Protein AF-A0A6M3XRV3-F1 (afdb_monomer_lite)

Foldseek 3Di:
DVQQVVLCLVPQKAKAWALDDDDFAKDWDWDDDPVDIDTPAIKGKAWDDWAQDLVVCVVGVVRHRDPGSVVRVVVNCVVRVNHDGITIMMMGGDDVVCVVVVVLVVVCVVPVVSVVVVPDVPPPPVPPPPPPPVVPPVVVVPPPPPDD

Organism: NCBI:txid1070528

pLDDT: mean 84.92, std 16.04, range [47.75, 98.31]

Secondary structure (DSSP, 8-state):
--HHHHHHHHHSEEEEEESS----EEEEEEEEETTEEEEEEEEEEEEEEEE-SGGGGTTTGGGTT-SSHHHHHHHHHHHTTT-SSEEEEEEEEE-GGGHHHHHHHHHHHH-HHHHHHHS-TT----------GGGSTTTGGGSTTS--

Structure (mmCIF, N/CA/C/O backbone):
data_AF-A0A6M3XRV3-F1
#
_entry.id   AF-A0A6M3XRV3-F1
#
loop_
_atom_site.group_PDB
_atom_site.id
_atom_site.type_symbol
_atom_site.label_atom_id
_atom_site.label_alt_id
_atom_site.label_comp_id
_atom_site.label_asym_id
_atom_site.label_entity_id
_atom_site.label_seq_id
_atom_site.pdbx_PDB_ins_code
_atom_site.Cartn_x
_atom_site.Cartn_y
_atom_site.Cartn_z
_atom_site.occupancy
_atom_site.B_iso_or_equiv
_atom_site.auth_seq_id
_atom_site.auth_comp_id
_atom_site.auth_asym_id
_atom_site.auth_atom_id
_atom_site.pdbx_PDB_model_num
ATOM 1 N N . MET A 1 1 ? 1.188 6.590 -7.389 1.00 85.62 1 MET A N 1
ATOM 2 C CA . MET A 1 1 ? 0.467 5.472 -8.024 1.00 85.62 1 MET A CA 1
ATOM 3 C C . MET A 1 1 ? -1.014 5.678 -7.787 1.00 85.62 1 MET A C 1
ATOM 5 O O . MET A 1 1 ? -1.386 6.035 -6.671 1.00 85.62 1 MET A O 1
ATOM 9 N N . LYS A 1 2 ? -1.815 5.627 -8.849 1.00 90.62 2 LYS A N 1
ATOM 10 C CA . LYS A 1 2 ? -3.268 5.838 -8.793 1.00 90.62 2 LYS A CA 1
ATOM 11 C C . LYS A 1 2 ? -3.950 4.536 -8.364 1.00 90.62 2 LYS A C 1
ATOM 13 O O . LYS A 1 2 ? -4.727 4.554 -7.420 1.00 90.62 2 LYS A O 1
ATOM 18 N N . GLU A 1 3 ? -3.503 3.444 -8.959 1.00 92.69 3 GLU A N 1
ATOM 19 C CA . GLU A 1 3 ? -3.893 2.049 -8.776 1.00 92.69 3 GLU A CA 1
ATOM 20 C C . GLU A 1 3 ? -3.863 1.650 -7.294 1.00 92.69 3 GLU A C 1
ATOM 22 O O . GLU A 1 3 ? -4.897 1.376 -6.692 1.00 92.69 3 GLU A O 1
ATOM 27 N N . ALA A 1 4 ? -2.697 1.771 -6.649 1.00 93.81 4 ALA A N 1
ATOM 28 C CA . ALA A 1 4 ? -2.542 1.461 -5.224 1.00 93.81 4 ALA A CA 1
ATOM 29 C C . ALA A 1 4 ? -3.444 2.311 -4.308 1.00 93.81 4 ALA A C 1
ATOM 31 O O . ALA A 1 4 ? -3.843 1.882 -3.230 1.00 93.81 4 ALA A O 1
ATOM 32 N N . ARG A 1 5 ? -3.776 3.540 -4.712 1.00 93.75 5 ARG A N 1
ATOM 33 C CA . ARG A 1 5 ? -4.649 4.412 -3.918 1.00 93.75 5 ARG A CA 1
ATOM 34 C C . ARG A 1 5 ? -6.113 4.011 -4.052 1.00 93.75 5 ARG A C 1
ATOM 36 O O . ARG A 1 5 ? -6.820 4.010 -3.054 1.00 93.75 5 ARG A O 1
ATOM 43 N N . GLU A 1 6 ? -6.564 3.708 -5.261 1.00 94.44 6 GLU A N 1
ATOM 44 C CA . GLU A 1 6 ? -7.921 3.206 -5.489 1.00 94.44 6 GLU A CA 1
ATOM 45 C C . GLU A 1 6 ? -8.119 1.872 -4.765 1.00 94.44 6 GLU A C 1
ATOM 47 O O . GLU A 1 6 ? -9.129 1.688 -4.087 1.00 94.44 6 GLU A O 1
ATOM 52 N N . TYR A 1 7 ? -7.101 1.008 -4.795 1.00 96.31 7 TYR A N 1
ATOM 53 C CA . TYR A 1 7 ? -7.093 -0.234 -4.032 1.00 96.31 7 TYR A CA 1
ATOM 54 C C . TYR A 1 7 ? -7.190 0.015 -2.518 1.00 96.31 7 TYR A C 1
ATOM 56 O O . TYR A 1 7 ? -8.062 -0.552 -1.866 1.00 96.31 7 TYR A O 1
ATOM 64 N N . LEU A 1 8 ? -6.369 0.920 -1.966 1.00 96.06 8 LEU A N 1
ATOM 65 C CA . LEU A 1 8 ? -6.407 1.285 -0.542 1.00 96.06 8 LEU A CA 1
ATOM 66 C C . LEU A 1 8 ? -7.797 1.756 -0.096 1.00 96.06 8 LEU A C 1
ATOM 68 O O . LEU A 1 8 ? -8.282 1.333 0.947 1.00 96.06 8 LEU A O 1
ATOM 72 N N . LEU A 1 9 ? -8.439 2.625 -0.879 1.00 93.88 9 LEU A N 1
ATOM 73 C CA . LEU A 1 9 ? -9.755 3.171 -0.535 1.00 93.88 9 LEU A CA 1
ATOM 74 C C . LEU A 1 9 ? -10.862 2.115 -0.595 1.00 93.88 9 LEU A C 1
ATOM 76 O O . LEU A 1 9 ? -11.826 2.207 0.158 1.00 93.88 9 LEU A O 1
ATOM 80 N N . LYS A 1 10 ? -10.724 1.128 -1.482 1.00 94.75 10 LYS A N 1
ATOM 81 C CA . LYS A 1 10 ? -11.703 0.053 -1.654 1.00 94.75 10 LYS A CA 1
ATOM 82 C C . LYS A 1 10 ? -11.539 -1.069 -0.627 1.00 94.75 10 LYS A C 1
ATOM 84 O O . LYS A 1 10 ? -12.535 -1.610 -0.164 1.00 94.75 10 LYS A O 1
ATOM 89 N N . HIS A 1 11 ? -10.302 -1.438 -0.303 1.00 95.81 11 HIS A N 1
ATOM 90 C CA . HIS A 1 11 ? -9.991 -2.628 0.497 1.00 95.81 11 HIS A CA 1
ATOM 91 C C . HIS A 1 11 ? -9.516 -2.312 1.920 1.00 95.81 11 HIS A C 1
ATOM 93 O O . HIS A 1 11 ? -9.340 -3.225 2.720 1.00 95.81 11 HIS A O 1
ATOM 99 N N . GLY A 1 12 ? -9.275 -1.041 2.241 1.00 95.75 12 GLY A N 1
ATOM 100 C CA . GLY A 1 12 ? -8.808 -0.608 3.556 1.00 95.75 12 GLY A CA 1
ATOM 101 C C . GLY A 1 12 ? -7.314 -0.834 3.806 1.00 95.75 12 GLY A C 1
ATOM 102 O O . GLY A 1 12 ? -6.797 -0.307 4.784 1.00 95.75 12 GLY A O 1
ATOM 103 N N . PHE A 1 13 ? -6.588 -1.540 2.933 1.00 97.56 13 PHE A N 1
ATOM 104 C CA . PHE A 1 13 ? -5.129 -1.669 3.007 1.00 97.56 13 PHE A CA 1
ATOM 105 C C . PHE A 1 13 ? -4.486 -1.859 1.624 1.00 97.56 13 P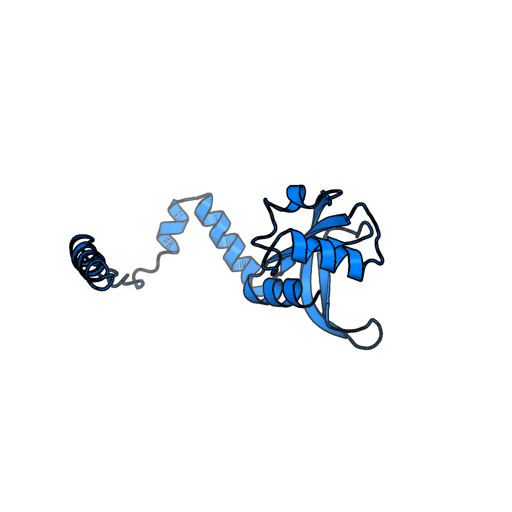HE A C 1
ATOM 107 O O . PHE A 1 13 ? -5.165 -2.235 0.666 1.00 97.56 13 PHE A O 1
ATOM 114 N N . VAL A 1 14 ? -3.179 -1.586 1.501 1.00 98.19 14 VAL A N 1
ATOM 115 C CA . VAL A 1 14 ? -2.427 -1.790 0.253 1.00 98.19 14 VAL A CA 1
ATOM 116 C C . VAL A 1 14 ? -0.918 -2.034 0.440 1.00 98.19 14 VAL A C 1
ATOM 118 O O . VAL A 1 14 ? -0.250 -1.415 1.268 1.00 98.19 14 VAL A O 1
ATOM 121 N N . PHE A 1 15 ? -0.401 -2.902 -0.429 1.00 98.19 15 PHE A N 1
ATOM 122 C CA . PHE A 1 15 ? 0.962 -3.051 -0.955 1.00 98.19 15 PHE A CA 1
ATOM 123 C C . PHE A 1 15 ? 1.528 -1.812 -1.679 1.00 98.19 15 PHE A C 1
ATOM 125 O O . PHE A 1 15 ? 1.082 -1.540 -2.791 1.00 98.19 15 PHE A O 1
ATOM 132 N N . THR A 1 16 ? 2.535 -1.075 -1.177 1.00 97.50 16 THR A N 1
ATOM 133 C CA . THR A 1 16 ? 3.168 0.008 -1.969 1.00 97.50 16 THR A CA 1
ATOM 134 C C . THR A 1 16 ? 4.699 0.016 -1.976 1.00 97.50 16 THR A C 1
ATOM 136 O O . THR A 1 16 ? 5.342 -0.229 -0.961 1.00 97.50 16 THR A O 1
ATOM 139 N N . LEU A 1 17 ? 5.284 0.362 -3.132 1.00 97.50 17 LEU A N 1
ATOM 140 C CA . LEU A 1 17 ? 6.732 0.472 -3.345 1.00 97.50 17 LEU A CA 1
ATOM 141 C C . LEU A 1 17 ? 7.204 1.931 -3.373 1.00 97.50 17 LEU A C 1
ATOM 143 O O . LEU A 1 17 ? 6.597 2.808 -4.008 1.00 97.50 17 LEU A O 1
ATOM 147 N N . ARG A 1 18 ? 8.334 2.203 -2.717 1.00 96.62 18 ARG A N 1
ATOM 148 C CA . ARG A 1 18 ? 8.973 3.525 -2.662 1.00 96.62 18 ARG A CA 1
ATOM 149 C C . ARG A 1 18 ? 10.455 3.432 -2.995 1.00 96.62 18 ARG A C 1
ATOM 151 O O . ARG A 1 18 ? 11.122 2.523 -2.540 1.00 96.62 18 ARG A O 1
ATOM 158 N N . GLY A 1 19 ? 10.991 4.407 -3.728 1.00 96.50 19 GLY A N 1
ATOM 159 C CA . GLY A 1 19 ? 12.428 4.448 -4.033 1.00 96.50 19 GLY A CA 1
ATOM 160 C C . GLY A 1 19 ? 13.320 4.960 -2.900 1.00 96.50 19 GLY A C 1
ATOM 161 O O . GLY A 1 19 ? 14.528 5.006 -3.071 1.00 96.50 19 GLY A O 1
ATOM 162 N N . ASN A 1 20 ? 12.748 5.397 -1.776 1.00 95.94 20 ASN A N 1
ATOM 163 C CA . ASN A 1 20 ? 13.492 5.760 -0.571 1.00 95.94 20 ASN A CA 1
ATOM 164 C C . ASN A 1 20 ? 12.740 5.224 0.652 1.00 95.94 20 ASN A C 1
ATOM 166 O O . ASN A 1 20 ? 11.502 5.178 0.639 1.00 95.94 20 ASN A O 1
ATOM 170 N N . MET A 1 21 ? 13.479 4.924 1.719 1.00 96.44 21 MET A N 1
ATOM 171 C CA . MET A 1 21 ? 12.908 4.580 3.016 1.00 96.44 21 MET A CA 1
ATOM 172 C C . MET A 1 21 ? 12.018 5.724 3.528 1.00 96.44 21 MET A C 1
ATOM 174 O O . MET A 1 21 ? 12.373 6.903 3.440 1.00 96.44 21 MET A O 1
ATOM 178 N N . ARG A 1 22 ? 10.836 5.383 4.046 1.00 93.44 22 ARG A N 1
ATOM 179 C CA . ARG A 1 22 ? 9.875 6.323 4.636 1.00 93.44 22 ARG A CA 1
ATOM 180 C C . ARG A 1 22 ? 9.740 6.019 6.125 1.00 93.44 22 ARG A C 1
ATOM 182 O O . ARG A 1 22 ? 9.897 4.876 6.542 1.00 93.44 22 ARG A O 1
ATOM 189 N N . ARG A 1 23 ? 9.404 7.041 6.914 1.00 96.25 23 ARG A N 1
ATOM 190 C CA . ARG A 1 23 ? 8.986 6.865 8.307 1.00 96.25 23 ARG A CA 1
ATOM 191 C C . ARG A 1 23 ? 7.759 5.945 8.381 1.00 96.25 23 ARG A C 1
ATOM 193 O O . ARG A 1 23 ? 6.805 6.146 7.629 1.00 96.25 23 ARG A O 1
ATOM 200 N N . THR A 1 24 ? 7.796 4.983 9.295 1.00 97.69 24 THR A N 1
ATOM 201 C CA . THR A 1 24 ? 6.675 4.100 9.647 1.00 97.69 24 THR A CA 1
ATOM 202 C C . THR A 1 24 ? 5.785 4.726 10.729 1.00 97.69 24 THR A C 1
ATOM 204 O O . THR A 1 24 ? 6.141 5.732 11.348 1.00 97.69 24 THR A O 1
ATOM 207 N N . GLY A 1 25 ? 4.605 4.151 10.946 1.00 97.25 25 GLY A N 1
ATOM 208 C CA . GLY A 1 25 ? 3.598 4.616 11.895 1.00 97.25 25 GLY A CA 1
ATOM 209 C C . GLY A 1 25 ? 2.489 5.445 11.247 1.00 97.25 25 GLY A C 1
ATOM 210 O O . GLY A 1 25 ? 2.215 5.335 10.051 1.00 97.25 25 GLY A O 1
ATOM 211 N N . LYS A 1 26 ? 1.830 6.279 12.059 1.00 96.31 26 LYS A N 1
ATOM 212 C CA . LYS A 1 26 ? 0.650 7.047 11.642 1.00 96.31 26 LYS A CA 1
ATOM 213 C C . LYS A 1 26 ? 1.021 8.192 10.693 1.00 96.31 26 LYS A C 1
ATOM 215 O O . LYS A 1 26 ? 1.942 8.969 10.961 1.00 96.31 26 LYS A O 1
ATOM 220 N N . ASP A 1 27 ? 0.267 8.322 9.608 1.00 96.38 27 ASP A N 1
ATOM 221 C CA . ASP A 1 27 ? 0.424 9.367 8.595 1.00 96.38 27 ASP A CA 1
ATOM 222 C C . ASP A 1 27 ? -0.938 9.733 7.968 1.00 96.38 27 ASP A C 1
ATOM 224 O O . ASP A 1 27 ? -1.978 9.170 8.320 1.00 96.38 27 ASP A O 1
ATOM 228 N N . ILE A 1 28 ? -0.947 10.693 7.044 1.00 93.94 28 ILE A N 1
ATOM 229 C CA . ILE A 1 28 ? -2.131 11.103 6.285 1.00 93.94 28 ILE A CA 1
ATOM 230 C C . ILE A 1 28 ? -1.961 10.676 4.827 1.00 93.94 28 ILE A C 1
ATOM 232 O O . ILE A 1 28 ? -1.017 11.073 4.139 1.00 93.94 28 ILE A O 1
ATOM 236 N N . ALA A 1 29 ? -2.912 9.890 4.324 1.00 93.56 29 ALA A N 1
ATOM 237 C CA . ALA A 1 29 ? -3.003 9.601 2.903 1.00 93.56 29 ALA A CA 1
ATOM 238 C C . ALA A 1 29 ? -3.534 10.833 2.163 1.00 93.56 29 ALA A C 1
ATOM 240 O O . ALA A 1 29 ? -4.592 11.370 2.492 1.00 93.56 29 ALA A O 1
ATOM 241 N N . VAL A 1 30 ? -2.806 11.269 1.133 1.00 93.12 30 VAL A N 1
ATOM 242 C CA . VAL A 1 30 ? -3.149 12.460 0.348 1.00 93.12 30 VAL A CA 1
ATOM 243 C C . VAL A 1 30 ? -3.204 12.166 -1.152 1.00 93.12 30 VAL A C 1
ATOM 245 O O . VAL A 1 30 ? -2.478 11.319 -1.686 1.00 93.12 30 VAL A O 1
ATOM 248 N N . GLN A 1 31 ? -4.062 12.894 -1.864 1.00 91.19 31 GLN A N 1
ATOM 249 C CA . GLN A 1 31 ? -4.152 12.886 -3.322 1.00 91.19 31 GLN A CA 1
ATOM 250 C C . GLN A 1 31 ? -3.816 14.253 -3.893 1.00 91.19 31 GLN A C 1
ATOM 252 O O . GLN A 1 31 ? -4.493 15.225 -3.591 1.00 91.19 31 GLN A O 1
ATOM 257 N N . GLY A 1 32 ? -2.821 14.313 -4.775 1.00 85.94 32 GLY A N 1
ATOM 258 C CA . GLY A 1 32 ? -2.454 15.532 -5.490 1.00 85.94 32 GLY A CA 1
ATOM 259 C C . GLY A 1 32 ? -0.989 15.894 -5.302 1.00 85.94 32 GLY A C 1
ATOM 260 O O . GLY A 1 32 ? -0.157 15.041 -4.989 1.00 85.94 32 GLY A O 1
ATOM 261 N N . SER A 1 33 ? -0.681 17.164 -5.539 1.00 81.56 33 SER A N 1
ATOM 262 C CA . SER A 1 33 ? 0.660 17.719 -5.359 1.00 81.56 33 SER A CA 1
ATOM 263 C C . SER A 1 33 ? 0.808 18.315 -3.963 1.00 81.56 33 SER A C 1
ATOM 265 O O . SER A 1 33 ? -0.183 18.603 -3.300 1.00 81.56 33 SER A O 1
ATOM 267 N N . TYR A 1 34 ? 2.044 18.586 -3.542 1.00 75.69 34 TYR A N 1
ATOM 268 C CA . TYR A 1 34 ? 2.314 19.242 -2.259 1.00 75.69 34 TYR A CA 1
ATOM 269 C C . TYR A 1 34 ? 1.478 20.522 -2.059 1.00 75.69 34 TYR A C 1
ATOM 271 O O . TYR A 1 34 ? 0.879 20.715 -1.007 1.00 75.69 34 TYR A O 1
ATOM 279 N N . LYS A 1 35 ? 1.358 21.348 -3.111 1.00 83.19 35 LYS A N 1
ATOM 280 C CA . LYS A 1 35 ? 0.631 22.629 -3.081 1.00 83.19 35 LYS A CA 1
ATOM 281 C C . LYS A 1 35 ? -0.893 22.486 -3.129 1.00 83.19 35 LYS A C 1
ATOM 283 O O . LYS A 1 35 ? -1.599 23.387 -2.696 1.00 83.19 35 LYS A O 1
ATOM 288 N N . LYS A 1 36 ? -1.402 21.401 -3.715 1.00 88.88 36 LYS A N 1
ATOM 289 C CA . LYS A 1 36 ? -2.836 21.139 -3.889 1.00 88.88 36 LYS A CA 1
ATOM 290 C C . LYS A 1 36 ? -3.072 19.655 -3.678 1.00 88.88 36 LYS A C 1
ATOM 292 O O . LYS A 1 36 ? -2.922 18.867 -4.619 1.00 88.88 36 LYS A O 1
ATOM 297 N N . HIS A 1 37 ? -3.39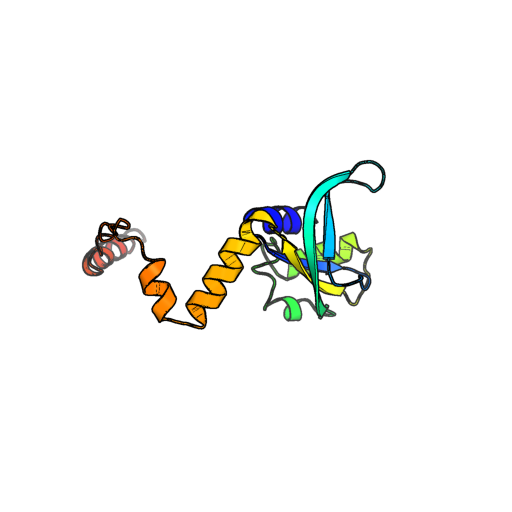9 19.298 -2.444 1.00 91.12 37 HIS A N 1
ATOM 298 C CA . HIS A 1 37 ? -3.717 17.934 -2.069 1.00 91.12 37 HIS A CA 1
ATOM 299 C C . HIS A 1 37 ? -5.080 17.850 -1.386 1.00 91.12 37 HIS A C 1
ATOM 301 O O . HIS A 1 37 ? -5.502 18.760 -0.678 1.00 91.12 37 HIS A O 1
ATOM 307 N N . LYS A 1 38 ? -5.762 16.733 -1.616 1.00 92.88 38 LYS A N 1
ATOM 308 C CA . LYS A 1 38 ? -6.962 16.315 -0.901 1.00 92.88 38 LYS A CA 1
ATOM 309 C C . LYS A 1 38 ? -6.564 15.269 0.134 1.00 92.88 38 LYS A C 1
ATOM 311 O O . LYS A 1 38 ? -5.891 14.297 -0.214 1.00 92.88 38 LYS A O 1
ATOM 316 N N . ASN A 1 39 ? -6.999 15.455 1.375 1.00 93.31 39 ASN A N 1
ATOM 317 C CA . ASN A 1 39 ? -6.846 14.448 2.421 1.00 93.31 39 ASN A CA 1
ATOM 318 C C . ASN A 1 39 ? -7.820 13.298 2.158 1.00 93.31 39 ASN A C 1
ATOM 320 O O . ASN A 1 39 ? -9.007 13.527 1.938 1.00 93.31 39 ASN A O 1
ATOM 324 N N . LEU A 1 40 ? -7.298 12.075 2.146 1.00 92.75 40 LEU A N 1
ATOM 325 C CA . LEU A 1 40 ? -8.072 10.855 1.920 1.00 92.75 40 LEU A CA 1
ATOM 326 C C . LEU A 1 40 ? -8.410 10.140 3.226 1.00 92.75 40 LEU A C 1
ATOM 328 O O . LEU A 1 40 ? -9.416 9.448 3.292 1.00 92.75 40 LEU A O 1
ATOM 332 N N . GLY A 1 41 ? -7.577 10.304 4.253 1.00 93.56 41 GLY A N 1
ATOM 333 C CA . GLY A 1 41 ? -7.773 9.679 5.554 1.00 93.56 41 GLY A CA 1
ATOM 334 C C . GLY A 1 41 ? -6.466 9.508 6.315 1.00 93.56 41 GLY A C 1
ATOM 335 O O . GLY A 1 41 ? -5.380 9.786 5.796 1.00 93.56 41 GLY A O 1
ATOM 336 N N . LYS A 1 42 ? -6.582 9.062 7.565 1.00 95.81 42 LYS A N 1
ATOM 337 C CA . LYS A 1 42 ? -5.436 8.650 8.378 1.00 95.81 42 LYS A CA 1
ATOM 338 C C . LYS A 1 42 ? -5.038 7.234 7.978 1.00 95.81 42 LYS A C 1
ATOM 340 O O . LYS A 1 42 ? -5.901 6.405 7.709 1.00 95.81 42 LYS A O 1
ATOM 345 N N . VAL A 1 43 ? -3.742 6.964 7.958 1.00 97.12 43 VAL A N 1
ATOM 346 C CA . VAL A 1 43 ? -3.191 5.645 7.643 1.00 97.12 43 VAL A CA 1
ATOM 347 C C . VAL A 1 43 ? -2.125 5.243 8.647 1.00 97.12 43 VAL A C 1
ATOM 349 O O . VAL A 1 43 ? -1.494 6.102 9.263 1.00 97.12 43 VAL A O 1
ATOM 352 N N . ASN A 1 44 ? -1.909 3.942 8.792 1.00 97.19 44 ASN A N 1
ATOM 353 C CA . ASN A 1 44 ? -0.736 3.370 9.434 1.00 97.19 44 ASN A CA 1
ATOM 354 C C . ASN A 1 44 ? 0.192 2.801 8.356 1.00 97.19 44 ASN A C 1
ATOM 356 O O . ASN A 1 44 ? -0.274 2.136 7.435 1.00 97.19 44 ASN A O 1
ATOM 360 N N . ILE A 1 45 ? 1.487 3.095 8.444 1.00 98.06 45 ILE A N 1
ATOM 361 C CA . ILE A 1 45 ? 2.495 2.658 7.476 1.00 98.06 45 ILE A CA 1
ATOM 362 C C . ILE A 1 45 ? 3.468 1.713 8.171 1.00 98.06 45 ILE A C 1
ATOM 364 O O . ILE A 1 45 ? 4.150 2.105 9.116 1.00 98.06 45 ILE A O 1
ATOM 368 N N . GLU A 1 46 ? 3.604 0.502 7.654 1.00 98.25 46 GLU A N 1
ATOM 369 C CA . GLU A 1 46 ? 4.514 -0.513 8.174 1.00 98.25 46 GLU A CA 1
ATOM 370 C C . GLU A 1 46 ? 5.526 -0.902 7.104 1.00 98.25 46 GLU A C 1
ATOM 372 O O . GLU A 1 46 ? 5.187 -1.085 5.936 1.00 98.25 46 GLU A O 1
ATOM 377 N N . PHE A 1 47 ? 6.794 -0.999 7.493 1.00 98.19 47 PHE A N 1
ATOM 378 C CA . PHE A 1 47 ? 7.843 -1.468 6.599 1.00 98.19 47 PHE A CA 1
ATOM 379 C C . PHE A 1 47 ? 7.795 -2.99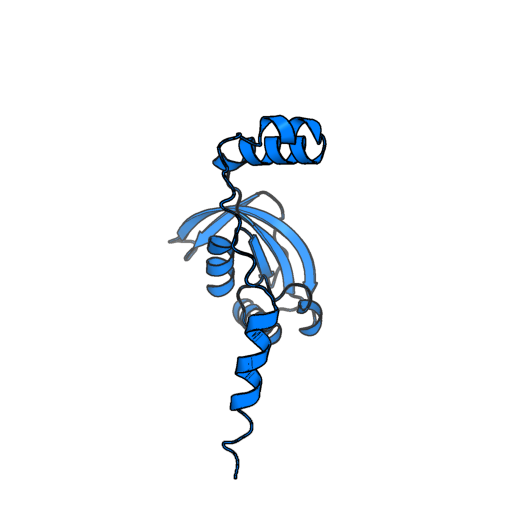2 6.513 1.00 98.19 47 PHE A C 1
ATOM 381 O O . PHE A 1 47 ? 7.778 -3.667 7.539 1.00 98.19 47 PHE A O 1
ATOM 388 N N . THR A 1 48 ? 7.775 -3.523 5.294 1.00 98.06 48 THR A N 1
ATOM 389 C CA . THR A 1 48 ? 7.702 -4.969 5.050 1.00 98.06 48 THR A CA 1
ATOM 390 C C . THR A 1 48 ? 9.050 -5.539 4.617 1.00 98.06 48 THR A C 1
ATOM 392 O O . THR A 1 48 ? 9.394 -6.645 5.019 1.00 98.06 48 THR A O 1
ATOM 395 N N . GLY A 1 49 ? 9.824 -4.805 3.813 1.00 97.69 49 GLY A N 1
ATOM 396 C CA . GLY A 1 49 ? 11.126 -5.272 3.337 1.00 97.69 49 GLY A CA 1
ATOM 397 C C . GLY A 1 49 ? 11.669 -4.491 2.143 1.00 97.69 49 GLY A C 1
ATOM 398 O O . GLY A 1 49 ? 11.047 -3.545 1.654 1.00 97.69 49 GLY A O 1
ATOM 399 N N . GLU A 1 50 ? 12.839 -4.902 1.662 1.00 98.00 50 GLU A N 1
ATOM 400 C CA . GLU A 1 50 ? 13.478 -4.358 0.460 1.00 98.00 50 GLU A CA 1
ATOM 401 C C . GLU A 1 50 ? 13.286 -5.294 -0.734 1.00 98.00 50 GLU A C 1
ATOM 403 O O . GLU A 1 50 ? 13.377 -6.516 -0.614 1.00 98.00 50 GLU A O 1
ATOM 408 N N . ILE A 1 51 ? 13.029 -4.704 -1.896 1.00 97.88 51 ILE A N 1
ATOM 409 C CA . ILE A 1 51 ? 12.747 -5.389 -3.151 1.00 97.88 51 ILE A CA 1
ATOM 410 C C . ILE A 1 51 ? 13.773 -4.934 -4.184 1.00 97.88 51 ILE A C 1
ATOM 412 O O . ILE A 1 51 ? 13.749 -3.796 -4.660 1.00 97.88 51 ILE A O 1
ATOM 416 N N . SER A 1 52 ? 14.648 -5.855 -4.562 1.00 96.44 52 SER A N 1
ATOM 417 C CA . SER A 1 52 ? 15.643 -5.669 -5.621 1.00 96.44 52 SER A CA 1
ATOM 418 C C . SER A 1 52 ? 15.199 -6.312 -6.934 1.00 96.44 52 SER A C 1
ATOM 420 O O . SER A 1 52 ? 15.626 -5.885 -8.004 1.00 96.44 52 SER A O 1
ATOM 422 N N . TYR A 1 53 ? 14.320 -7.317 -6.864 1.00 96.94 53 TYR A N 1
ATOM 423 C CA . TYR A 1 53 ? 13.917 -8.132 -8.005 1.00 96.94 53 TYR A CA 1
ATOM 424 C C . TYR A 1 53 ? 12.402 -8.336 -8.058 1.00 96.94 53 TYR A C 1
ATOM 426 O O . TYR A 1 53 ? 11.738 -8.499 -7.036 1.00 96.94 53 TYR A O 1
ATOM 434 N N . VAL A 1 54 ? 11.858 -8.415 -9.277 1.00 97.31 54 VAL A N 1
ATOM 435 C CA . VAL A 1 54 ? 10.409 -8.533 -9.528 1.00 97.31 54 VAL A CA 1
ATOM 436 C C . VAL A 1 54 ? 9.783 -9.750 -8.836 1.00 97.31 54 VAL A C 1
ATOM 438 O O . VAL A 1 54 ? 8.705 -9.631 -8.263 1.00 97.31 54 VAL A O 1
ATOM 441 N N . HIS A 1 55 ? 10.450 -10.910 -8.846 1.00 97.50 55 HIS A N 1
ATOM 442 C CA . HIS A 1 55 ? 9.903 -12.156 -8.288 1.00 97.50 55 HIS A CA 1
ATOM 443 C C . HIS A 1 55 ? 9.656 -12.086 -6.775 1.00 97.50 55 HIS A C 1
ATOM 445 O O . HIS A 1 55 ? 8.804 -12.807 -6.259 1.00 97.50 55 HIS A O 1
ATOM 451 N N . GLN A 1 56 ? 10.361 -11.198 -6.066 1.00 97.62 56 GLN A N 1
ATOM 452 C CA . GLN A 1 56 ? 10.151 -11.002 -4.636 1.00 97.62 56 GLN A CA 1
ATOM 453 C C . GLN A 1 56 ? 8.742 -10.463 -4.363 1.00 97.62 56 GLN A C 1
ATOM 455 O O . GLN A 1 56 ? 8.218 -10.717 -3.296 1.00 97.62 56 GLN A O 1
ATOM 460 N N . LEU A 1 57 ? 8.087 -9.793 -5.320 1.00 97.31 57 LEU A N 1
ATOM 461 C CA . LEU A 1 57 ? 6.753 -9.205 -5.143 1.00 97.31 57 LEU A CA 1
ATOM 462 C C . LEU A 1 57 ? 5.591 -10.206 -5.168 1.00 97.31 57 LEU A C 1
ATOM 464 O O . LEU A 1 57 ? 4.466 -9.826 -4.833 1.00 97.31 57 LEU A O 1
ATOM 468 N N . ASN A 1 58 ? 5.833 -11.457 -5.564 1.00 96.25 58 ASN A N 1
ATOM 469 C CA . ASN A 1 58 ? 4.789 -12.473 -5.718 1.00 96.25 58 ASN A CA 1
ATOM 470 C C . ASN A 1 58 ? 3.872 -12.640 -4.488 1.00 96.25 58 ASN A C 1
ATOM 472 O O . ASN A 1 58 ? 2.666 -12.771 -4.691 1.00 96.25 58 ASN A O 1
ATOM 476 N N . PRO A 1 59 ? 4.357 -12.569 -3.233 1.00 97.50 59 PRO A N 1
ATOM 477 C CA . PRO A 1 59 ? 3.487 -12.702 -2.065 1.00 97.50 59 PRO A CA 1
ATOM 478 C C . PRO A 1 59 ? 2.529 -11.520 -1.852 1.00 97.50 59 PRO A C 1
ATOM 480 O O . PRO A 1 59 ? 1.562 -11.650 -1.108 1.00 97.50 59 PRO A O 1
ATOM 483 N N . TRP A 1 60 ? 2.787 -10.359 -2.467 1.00 97.19 60 TRP A N 1
ATOM 484 C CA . TRP A 1 60 ? 2.102 -9.105 -2.123 1.00 97.19 60 TRP A CA 1
ATOM 485 C C . TRP A 1 60 ? 1.361 -8.444 -3.288 1.00 97.19 60 TRP A C 1
ATOM 487 O O . TRP A 1 60 ? 0.519 -7.578 -3.048 1.00 97.19 60 TRP A O 1
ATOM 497 N N . TYR A 1 61 ? 1.643 -8.815 -4.545 1.00 96.00 61 TYR A N 1
ATOM 498 C CA . TYR A 1 61 ? 1.117 -8.086 -5.710 1.00 96.00 61 TYR A CA 1
ATOM 499 C C . TYR A 1 61 ? -0.415 -8.085 -5.790 1.00 96.00 61 TYR A C 1
ATOM 501 O O . TYR A 1 61 ? -0.992 -7.069 -6.177 1.00 96.00 61 TYR A O 1
ATOM 509 N N . MET A 1 62 ? -1.072 -9.158 -5.336 1.00 97.25 62 MET A N 1
ATOM 510 C CA . MET A 1 62 ? -2.538 -9.262 -5.282 1.00 97.25 62 MET A CA 1
ATOM 511 C C . MET A 1 62 ? -3.187 -8.145 -4.455 1.00 97.25 62 MET A C 1
ATOM 513 O O . MET A 1 62 ? -4.350 -7.817 -4.654 1.00 97.25 62 MET A O 1
ATOM 517 N N . HIS A 1 63 ? -2.425 -7.531 -3.548 1.00 97.88 63 HIS A N 1
ATOM 518 C CA . HIS A 1 63 ? -2.866 -6.448 -2.674 1.00 97.88 63 HIS A CA 1
ATOM 519 C C . HIS A 1 63 ? -2.240 -5.096 -3.038 1.00 97.88 63 HIS A C 1
ATOM 521 O O . HIS A 1 63 ? -2.195 -4.194 -2.205 1.00 97.88 63 HIS A O 1
ATOM 527 N N . SER A 1 64 ? -1.702 -4.950 -4.251 1.00 96.38 64 SER A N 1
ATOM 528 C CA . SER A 1 64 ? -1.047 -3.718 -4.716 1.00 96.38 64 SER A CA 1
ATOM 529 C C . SER A 1 64 ? -1.936 -2.835 -5.599 1.00 96.38 64 SER A C 1
ATOM 531 O O . SER A 1 64 ? -1.626 -1.661 -5.810 1.00 96.38 64 SER A O 1
ATOM 533 N N . GLY A 1 65 ? -3.028 -3.399 -6.126 1.00 96.38 65 GLY A N 1
ATOM 534 C CA . GLY A 1 65 ? -3.871 -2.778 -7.149 1.00 96.38 65 GLY A CA 1
ATOM 535 C C . GLY A 1 65 ? -3.345 -2.897 -8.582 1.00 96.38 65 GLY A C 1
ATOM 536 O O . GLY A 1 65 ? -3.896 -2.245 -9.461 1.00 96.38 65 GLY A O 1
ATOM 537 N N . PHE A 1 66 ? -2.300 -3.692 -8.824 1.00 97.00 66 PHE A N 1
ATOM 538 C CA . PHE A 1 66 ? -1.739 -3.941 -10.154 1.00 97.00 66 PHE A CA 1
ATOM 539 C C . PHE A 1 66 ? -2.031 -5.361 -10.641 1.00 97.00 66 PHE A C 1
ATOM 541 O O . PHE A 1 66 ? -2.018 -6.305 -9.855 1.00 97.00 66 PHE A O 1
ATOM 548 N N . ASP A 1 67 ? -2.174 -5.512 -11.958 1.00 96.19 67 ASP A N 1
ATOM 549 C CA . ASP A 1 67 ? -2.506 -6.794 -12.597 1.00 96.19 67 ASP A CA 1
ATOM 550 C C . ASP A 1 67 ? -1.356 -7.814 -12.572 1.00 96.19 67 ASP A C 1
ATOM 552 O O . ASP A 1 67 ? -1.569 -9.008 -12.757 1.00 96.19 67 ASP A O 1
ATOM 556 N N . SER A 1 68 ? -0.112 -7.363 -12.375 1.00 98.00 68 SER A N 1
ATOM 557 C CA . SER A 1 68 ? 1.047 -8.256 -12.291 1.00 98.00 68 SER A CA 1
ATOM 558 C C . SER A 1 68 ? 2.198 -7.665 -11.466 1.00 98.00 68 SER A C 1
ATOM 560 O O . SER A 1 68 ? 2.354 -6.437 -11.410 1.00 98.00 68 SER A O 1
ATOM 562 N N . PRO A 1 69 ? 3.080 -8.517 -10.898 1.00 98.00 69 PRO A N 1
ATOM 563 C CA . PRO A 1 69 ? 4.311 -8.081 -10.234 1.00 98.00 69 PRO A CA 1
ATOM 564 C C . PRO A 1 69 ? 5.184 -7.178 -11.114 1.00 98.00 69 PRO A C 1
ATOM 566 O O . PRO A 1 69 ? 5.725 -6.178 -10.644 1.00 98.00 69 PRO A O 1
ATOM 569 N N . LYS A 1 70 ? 5.291 -7.500 -12.412 1.00 97.88 70 LYS A N 1
ATOM 570 C CA . LYS A 1 70 ? 6.092 -6.734 -13.374 1.00 97.88 70 LYS A CA 1
ATOM 571 C C . LYS A 1 70 ? 5.527 -5.329 -13.589 1.00 97.88 70 LYS A C 1
ATOM 573 O O . LYS A 1 70 ? 6.274 -4.361 -13.496 1.00 97.88 70 LYS A O 1
ATOM 578 N N . ALA A 1 71 ? 4.217 -5.204 -13.819 1.00 97.62 71 ALA A N 1
ATOM 579 C CA . ALA A 1 71 ? 3.569 -3.904 -14.005 1.00 97.62 71 ALA A CA 1
ATOM 580 C C . ALA A 1 71 ? 3.734 -3.000 -12.773 1.00 97.62 71 ALA A C 1
ATOM 582 O O . ALA A 1 71 ? 4.005 -1.801 -12.903 1.00 97.62 71 ALA A O 1
ATOM 583 N N . TRP A 1 72 ? 3.625 -3.585 -11.579 1.00 97.56 72 TRP A N 1
ATOM 584 C CA . TRP A 1 72 ? 3.858 -2.882 -10.324 1.00 97.56 72 TRP A CA 1
ATOM 585 C C . TRP A 1 72 ? 5.309 -2.406 -10.187 1.00 97.56 72 TRP A C 1
ATOM 587 O O . TRP A 1 72 ? 5.547 -1.219 -9.936 1.00 97.56 72 TRP A O 1
ATOM 597 N N . PHE A 1 73 ? 6.277 -3.303 -10.401 1.00 97.25 73 PHE A N 1
ATOM 598 C CA . PHE A 1 73 ? 7.704 -2.998 -10.300 1.00 97.25 73 PHE A CA 1
ATOM 599 C C . PHE A 1 73 ? 8.133 -1.923 -11.308 1.00 97.25 73 PHE A C 1
ATOM 601 O O . PHE A 1 73 ? 8.781 -0.948 -10.925 1.00 97.25 73 PHE A O 1
ATOM 608 N N . ASP A 1 74 ? 7.713 -2.040 -12.571 1.00 96.44 74 ASP A N 1
ATOM 609 C CA . ASP A 1 74 ? 8.040 -1.090 -13.640 1.00 96.44 74 ASP A CA 1
ATOM 610 C C . ASP A 1 74 ? 7.446 0.296 -13.344 1.00 96.44 74 ASP A C 1
ATOM 612 O O . ASP A 1 74 ? 8.124 1.322 -13.467 1.00 96.44 74 ASP A O 1
ATOM 616 N N . THR A 1 75 ? 6.190 0.340 -12.882 1.00 96.50 75 THR A N 1
ATOM 617 C CA . THR A 1 75 ? 5.511 1.590 -12.509 1.00 96.50 75 THR A CA 1
ATOM 618 C C . THR A 1 75 ? 6.202 2.267 -11.330 1.00 96.50 75 THR A C 1
ATOM 620 O O . THR A 1 75 ? 6.445 3.478 -11.367 1.00 96.50 75 THR A O 1
ATOM 623 N N . ALA A 1 76 ? 6.551 1.507 -10.290 1.00 96.19 76 ALA A N 1
ATOM 624 C CA . ALA A 1 76 ? 7.258 2.032 -9.130 1.00 96.19 76 ALA A CA 1
ATOM 625 C C . ALA A 1 76 ? 8.653 2.546 -9.517 1.00 96.19 76 ALA A C 1
ATOM 627 O O . ALA A 1 76 ? 9.004 3.680 -9.189 1.00 96.19 76 ALA A O 1
ATOM 628 N N . THR A 1 77 ? 9.406 1.766 -10.290 1.00 95.81 77 THR A N 1
ATOM 629 C CA . THR A 1 77 ? 10.740 2.130 -10.786 1.00 95.81 77 THR A CA 1
ATOM 630 C C . THR A 1 77 ? 10.685 3.418 -11.604 1.00 95.81 77 THR A C 1
ATOM 632 O O . THR A 1 77 ? 11.427 4.363 -11.329 1.00 95.81 77 THR A O 1
ATOM 635 N N . LYS A 1 78 ? 9.741 3.525 -12.549 1.00 95.69 78 LYS A N 1
ATOM 636 C CA . LYS A 1 78 ? 9.518 4.739 -13.348 1.00 95.69 78 LYS A CA 1
ATOM 637 C C . LYS A 1 78 ? 9.171 5.943 -12.471 1.00 95.69 78 LYS A C 1
ATOM 639 O O . LYS A 1 78 ? 9.756 7.013 -12.633 1.00 95.69 78 LYS A O 1
ATOM 644 N N . MET A 1 79 ? 8.250 5.775 -11.519 1.00 93.31 79 MET A N 1
ATOM 645 C CA . MET A 1 79 ? 7.825 6.843 -10.607 1.00 93.31 79 MET A CA 1
ATOM 646 C C . MET A 1 79 ? 8.983 7.361 -9.742 1.00 93.31 79 MET A C 1
ATOM 648 O O . MET A 1 79 ? 9.044 8.556 -9.449 1.00 93.31 79 MET A O 1
ATOM 652 N N . HIS A 1 80 ? 9.910 6.481 -9.364 1.00 93.94 80 HIS A N 1
ATOM 653 C CA . HIS A 1 80 ? 11.069 6.808 -8.533 1.00 93.94 80 HIS A CA 1
ATOM 654 C C . HIS A 1 80 ? 12.365 6.989 -9.334 1.00 93.94 80 HIS A C 1
ATOM 656 O O . HIS A 1 80 ? 13.444 6.952 -8.750 1.00 93.94 80 HIS A O 1
ATOM 662 N N . LYS A 1 81 ? 12.268 7.253 -10.647 1.00 94.50 81 LYS A N 1
ATOM 663 C CA . LYS A 1 81 ? 13.400 7.572 -11.539 1.00 94.50 81 LYS A CA 1
ATOM 664 C C . LYS A 1 81 ? 14.486 6.485 -11.594 1.00 94.50 81 LYS A C 1
ATOM 666 O O . LYS A 1 81 ? 15.670 6.800 -11.562 1.00 94.50 81 LYS A O 1
ATOM 671 N N . GLY A 1 82 ? 14.094 5.215 -11.653 1.00 91.44 82 GLY A N 1
ATOM 672 C CA . GLY A 1 82 ? 15.035 4.099 -11.797 1.00 91.44 82 GLY A CA 1
ATOM 673 C C . GLY A 1 82 ? 15.747 3.683 -10.509 1.00 91.44 82 GLY A C 1
ATOM 674 O O . GLY A 1 82 ? 16.650 2.857 -10.566 1.00 91.44 82 GLY A O 1
ATOM 675 N N . LYS A 1 83 ? 15.382 4.251 -9.353 1.00 89.81 83 LYS A N 1
ATOM 676 C CA . LYS A 1 83 ? 16.025 3.927 -8.074 1.00 89.81 83 LYS A CA 1
ATOM 677 C C . LYS A 1 83 ? 15.746 2.492 -7.634 1.00 89.81 83 LYS A C 1
ATOM 679 O O . LYS A 1 83 ? 14.591 2.069 -7.626 1.00 89.81 83 LYS A O 1
ATOM 684 N N . LEU A 1 84 ? 16.807 1.818 -7.193 1.00 90.88 84 LEU A N 1
ATOM 685 C CA . LEU A 1 84 ? 16.796 0.500 -6.563 1.00 90.88 84 LEU A CA 1
ATOM 686 C C . LEU A 1 84 ? 17.714 0.508 -5.318 1.00 90.88 84 LEU A C 1
ATOM 688 O O . LEU A 1 84 ? 18.688 1.267 -5.317 1.00 90.88 84 LEU A O 1
ATOM 692 N N . PRO A 1 85 ? 17.437 -0.319 -4.288 1.00 90.06 85 PRO A N 1
ATOM 693 C CA . PRO A 1 85 ? 16.247 -1.165 -4.151 1.00 90.06 85 PRO A CA 1
ATOM 694 C C . PRO A 1 85 ? 14.969 -0.339 -3.929 1.00 90.06 85 PRO A C 1
ATOM 696 O O . PRO A 1 85 ? 15.013 0.843 -3.578 1.00 90.06 85 PRO A O 1
ATOM 699 N N . LEU A 1 86 ? 13.811 -0.957 -4.165 1.00 96.38 86 LEU A N 1
ATOM 700 C CA . LEU A 1 86 ? 12.519 -0.393 -3.783 1.00 96.38 86 LEU A CA 1
ATOM 701 C C . LEU A 1 86 ? 12.141 -0.893 -2.387 1.00 96.38 86 LEU A C 1
ATOM 703 O O . LEU A 1 86 ? 12.228 -2.076 -2.089 1.00 96.38 86 LEU A O 1
ATOM 707 N N . TYR A 1 87 ? 11.661 0.004 -1.542 1.00 98.00 87 TYR A N 1
ATOM 708 C CA . TYR A 1 87 ? 11.198 -0.299 -0.195 1.00 98.00 87 TYR A CA 1
ATOM 709 C C . TYR A 1 87 ? 9.700 -0.598 -0.224 1.00 98.00 87 TYR A C 1
ATOM 711 O O . TYR A 1 87 ? 8.904 0.225 -0.696 1.00 98.00 87 TYR A O 1
ATOM 719 N N . LEU A 1 88 ? 9.328 -1.775 0.269 1.00 98.12 88 LEU A N 1
ATOM 720 C CA . LEU A 1 88 ? 7.955 -2.246 0.369 1.00 98.12 88 LEU A CA 1
ATOM 721 C C . LEU A 1 88 ? 7.347 -1.818 1.703 1.00 98.12 88 LEU A C 1
ATOM 723 O O . LEU A 1 88 ? 7.903 -2.078 2.772 1.00 98.12 88 LEU A O 1
ATOM 727 N N . PHE A 1 89 ? 6.175 -1.198 1.625 1.00 98.31 89 PHE A N 1
ATOM 728 C CA . PHE A 1 89 ? 5.394 -0.795 2.784 1.00 98.31 89 PHE A CA 1
ATOM 729 C C . PHE A 1 89 ? 3.974 -1.317 2.679 1.00 98.31 89 PHE A C 1
ATOM 731 O O . PHE A 1 89 ? 3.336 -1.153 1.636 1.00 98.31 89 PHE A O 1
ATOM 738 N N . ARG A 1 90 ? 3.467 -1.847 3.787 1.00 98.12 90 ARG A N 1
ATOM 739 C CA . ARG A 1 90 ? 2.042 -2.049 4.010 1.00 98.12 90 ARG A CA 1
ATOM 740 C C . ARG A 1 90 ? 1.435 -0.738 4.504 1.00 98.12 90 ARG A C 1
ATOM 742 O O . ARG A 1 90 ? 2.005 -0.066 5.363 1.00 98.12 90 ARG A O 1
ATOM 749 N N . VAL A 1 91 ? 0.308 -0.349 3.925 1.00 97.81 91 VAL A N 1
ATOM 750 C CA . VAL A 1 91 ? -0.425 0.855 4.319 1.00 97.81 91 VAL A CA 1
ATOM 751 C C . VAL A 1 91 ? -1.854 0.463 4.641 1.00 97.81 91 VAL A C 1
ATOM 753 O O . VAL A 1 91 ? -2.556 -0.005 3.752 1.00 97.81 91 VAL A O 1
ATOM 756 N N . ASP A 1 92 ? -2.287 0.693 5.874 1.00 97.56 92 ASP A N 1
ATOM 757 C CA . ASP A 1 92 ? -3.640 0.396 6.343 1.00 97.56 92 ASP A CA 1
ATOM 758 C C . ASP A 1 92 ? -4.389 1.705 6.616 1.00 97.56 92 ASP A C 1
ATOM 760 O O . ASP A 1 92 ? -3.845 2.634 7.217 1.00 97.56 92 ASP A O 1
ATOM 764 N N . MET A 1 93 ? -5.641 1.799 6.175 1.00 96.19 93 MET A N 1
ATOM 765 C CA . MET A 1 93 ? -6.548 2.883 6.543 1.00 96.19 93 MET A CA 1
ATOM 766 C C . MET A 1 93 ? -6.904 2.768 8.023 1.00 96.19 93 MET A C 1
ATOM 768 O O . MET A 1 93 ? -7.237 1.697 8.526 1.00 96.19 93 MET A O 1
ATOM 772 N N . ILE A 1 94 ? -6.853 3.897 8.723 1.00 94.19 94 ILE A N 1
ATOM 773 C CA . ILE A 1 94 ? -7.324 4.002 10.100 1.00 94.19 94 ILE A CA 1
ATOM 774 C C . ILE A 1 94 ? -8.746 4.548 10.040 1.00 94.19 94 ILE A C 1
ATOM 776 O O . ILE A 1 94 ? -8.949 5.662 9.553 1.00 94.19 94 ILE A O 1
ATOM 780 N N . TYR A 1 95 ? -9.691 3.779 10.577 1.00 89.38 95 TYR A N 1
ATOM 781 C CA . TYR A 1 95 ? -11.099 4.146 10.736 1.00 89.38 95 TYR A CA 1
ATOM 782 C C . TYR A 1 95 ? -11.388 4.347 12.233 1.00 89.38 95 TYR A C 1
ATOM 784 O O . TYR A 1 95 ? -11.715 3.376 12.919 1.00 89.38 95 TYR A O 1
ATOM 792 N N . PRO A 1 96 ? -11.202 5.564 12.787 1.00 80.88 96 PRO A N 1
ATOM 793 C CA . PRO A 1 96 ? -11.377 5.818 14.219 1.00 80.88 96 PRO A CA 1
ATOM 794 C C . PRO A 1 96 ? -12.762 5.420 14.737 1.00 80.88 96 PRO A C 1
ATOM 796 O O . PRO A 1 96 ? -12.893 4.924 15.850 1.00 80.88 96 PRO A O 1
ATOM 799 N N . GLU A 1 97 ? -13.792 5.599 13.915 1.00 83.62 97 GLU A N 1
ATOM 800 C CA . GLU A 1 97 ? -15.173 5.229 14.209 1.00 83.62 97 GLU A CA 1
ATOM 801 C C . GLU A 1 97 ? -15.370 3.716 14.386 1.00 83.62 97 GLU A C 1
ATOM 803 O O . GLU A 1 97 ? -16.260 3.295 15.121 1.00 83.62 97 GLU A O 1
ATOM 808 N N . MET A 1 98 ? -14.508 2.898 13.774 1.00 82.94 98 MET A N 1
ATOM 809 C CA . MET A 1 98 ? -14.548 1.439 13.881 1.00 82.94 98 MET A CA 1
ATOM 810 C C . MET A 1 98 ? -13.716 0.909 15.053 1.00 82.94 98 MET A C 1
ATOM 812 O O . MET A 1 98 ? -13.861 -0.262 15.396 1.00 82.94 98 MET A O 1
ATOM 816 N N . GLU A 1 99 ? -12.860 1.719 15.693 1.00 79.81 99 GLU A N 1
ATOM 817 C CA . GLU A 1 99 ? -12.006 1.247 16.797 1.00 79.81 99 GLU A CA 1
ATOM 818 C C . GLU A 1 99 ? -12.798 0.586 17.941 1.00 79.81 99 GLU A C 1
ATOM 820 O O . GLU A 1 99 ? -12.396 -0.502 18.365 1.00 79.81 99 GLU A O 1
ATOM 825 N N . PRO A 1 100 ? -13.936 1.140 18.419 1.00 85.12 100 PRO A N 1
ATOM 826 C CA . PRO A 1 100 ? -14.729 0.483 19.456 1.00 85.12 100 PRO A CA 1
ATOM 827 C C . PRO A 1 100 ? -15.268 -0.882 19.011 1.00 85.12 100 PRO A C 1
ATOM 829 O O . PRO A 1 100 ? -15.257 -1.833 19.791 1.00 85.12 100 PRO A O 1
ATOM 832 N N . ALA A 1 101 ? -15.709 -0.996 17.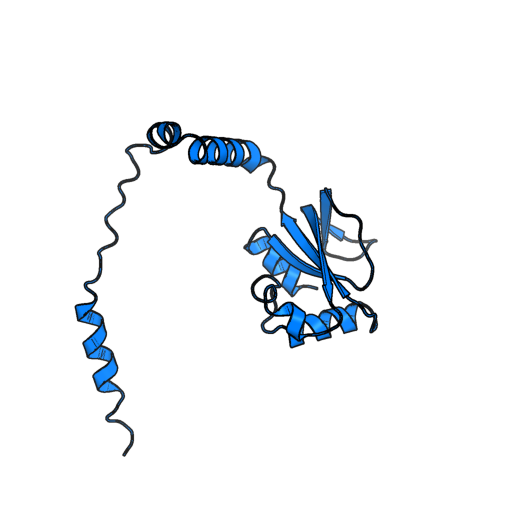754 1.00 83.12 101 ALA A N 1
ATOM 833 C CA . ALA A 1 101 ? -16.233 -2.240 17.194 1.00 83.12 101 ALA A CA 1
ATOM 834 C C . ALA A 1 101 ? -15.126 -3.291 17.012 1.00 83.12 101 ALA A C 1
ATOM 836 O O . ALA A 1 101 ? -15.301 -4.443 17.400 1.00 83.12 101 ALA A O 1
ATOM 837 N N . LEU A 1 102 ? -13.959 -2.887 16.502 1.00 81.12 102 LEU A N 1
ATOM 838 C CA . LEU A 1 102 ? -12.792 -3.758 16.348 1.00 81.12 102 LEU A CA 1
ATOM 839 C C . LEU A 1 102 ? -12.269 -4.253 17.697 1.00 81.12 102 LEU A C 1
ATOM 841 O O . LEU A 1 102 ? -11.869 -5.411 17.806 1.00 81.12 102 LEU A O 1
ATOM 845 N N . LYS A 1 103 ? -12.284 -3.397 18.727 1.00 85.12 103 LYS A N 1
ATOM 846 C CA . LYS A 1 103 ? -11.915 -3.786 20.089 1.00 85.12 103 LYS A CA 1
ATOM 847 C C . LYS A 1 103 ? -12.861 -4.863 20.624 1.00 85.12 103 LYS A C 1
ATOM 849 O O . LYS A 1 103 ? -12.383 -5.914 21.033 1.00 85.12 103 LYS A O 1
ATOM 854 N N . LYS A 1 104 ? -14.177 -4.648 20.514 1.00 84.81 104 LYS A N 1
ATOM 855 C CA . LYS A 1 104 ? -15.190 -5.646 20.901 1.00 84.81 104 LYS A CA 1
ATOM 856 C C . LYS A 1 104 ? -15.045 -6.961 20.131 1.00 84.81 104 LYS A C 1
ATOM 858 O O . LYS A 1 104 ? -15.141 -8.026 20.725 1.00 84.81 104 LYS A O 1
ATOM 863 N N . MET A 1 105 ? -14.774 -6.908 18.824 1.00 82.62 105 MET A N 1
ATOM 864 C CA . MET A 1 105 ? -14.528 -8.111 18.018 1.00 82.62 105 MET A CA 1
ATOM 865 C C . MET A 1 105 ? -13.290 -8.881 18.480 1.00 82.62 105 MET A C 1
ATOM 867 O O . MET A 1 105 ? -13.341 -10.102 18.569 1.00 82.62 105 MET A O 1
ATOM 871 N N . LYS A 1 106 ? -12.178 -8.194 18.772 1.00 86.25 106 LYS A N 1
ATOM 872 C CA . LYS A 1 106 ? -10.968 -8.845 19.297 1.00 86.25 106 LYS A CA 1
ATOM 873 C C . LYS A 1 106 ? -11.225 -9.494 20.652 1.00 86.25 106 LYS A C 1
ATOM 875 O O . LYS A 1 106 ? -10.875 -10.654 20.827 1.00 86.25 106 LYS A O 1
ATOM 880 N N . GLU A 1 107 ? -11.897 -8.780 21.553 1.00 87.38 107 GLU A N 1
ATOM 881 C CA . GLU A 1 107 ? -12.323 -9.319 22.849 1.00 87.38 107 GLU A CA 1
ATOM 882 C C . GLU A 1 107 ? -13.206 -10.565 22.671 1.00 87.38 107 GLU A C 1
ATOM 884 O O . GLU A 1 107 ? -13.031 -11.542 23.390 1.00 87.38 107 GLU A O 1
ATOM 889 N N . ALA A 1 108 ? -14.090 -10.582 21.669 1.00 83.94 108 ALA A N 1
ATOM 890 C CA . ALA A 1 108 ? -14.936 -11.737 21.372 1.00 83.94 108 ALA A CA 1
ATOM 891 C C . ALA A 1 108 ? -14.195 -12.925 20.738 1.00 83.94 108 ALA A C 1
ATOM 893 O O . ALA A 1 108 ? -14.571 -14.073 20.954 1.00 83.94 108 ALA A O 1
ATOM 894 N N . ILE A 1 109 ? -13.134 -12.675 19.967 1.00 85.62 109 ILE A N 1
ATOM 895 C CA . ILE A 1 109 ? -12.268 -13.739 19.437 1.00 85.62 109 ILE A CA 1
ATOM 896 C C . ILE A 1 109 ? -11.449 -14.374 20.569 1.00 85.62 109 ILE A C 1
ATOM 898 O O . ILE A 1 109 ? -11.272 -15.589 20.591 1.00 85.62 109 ILE A O 1
ATOM 902 N N . GLU A 1 110 ? -10.954 -13.561 21.503 1.00 89.56 110 GLU A N 1
ATOM 903 C CA . GLU A 1 110 ? -10.184 -14.029 22.661 1.00 89.56 110 GLU A CA 1
ATOM 904 C C . GLU A 1 110 ? -11.071 -14.691 23.726 1.00 89.56 110 GLU A C 1
ATOM 906 O O . GLU A 1 110 ? -10.610 -15.581 24.441 1.00 89.56 110 GLU A O 1
ATOM 911 N N . ASN A 1 111 ? -12.346 -14.300 23.809 1.00 89.69 111 ASN A N 1
ATOM 912 C CA . ASN A 1 111 ? -13.327 -14.863 24.727 1.00 89.69 111 ASN A CA 1
ATOM 913 C C . ASN A 1 111 ? -14.590 -15.345 23.978 1.00 89.69 111 ASN A C 1
ATOM 915 O O . ASN A 1 111 ? -15.509 -14.553 23.742 1.00 89.69 111 ASN A O 1
ATOM 919 N N . PRO A 1 112 ? -14.684 -16.651 23.660 1.00 80.12 112 PRO A N 1
ATOM 920 C CA . PRO A 1 112 ? -15.794 -17.222 22.898 1.00 80.12 112 PRO A CA 1
ATOM 921 C C . PRO A 1 112 ? -17.179 -17.008 23.522 1.00 80.12 112 PRO A C 1
ATOM 923 O O . PRO A 1 112 ? -18.178 -17.048 22.806 1.00 80.12 112 PRO A O 1
ATOM 926 N N . ASP A 1 113 ? -17.274 -16.780 24.835 1.00 82.31 113 ASP A N 1
ATOM 927 C CA . ASP A 1 113 ? -18.561 -16.542 25.495 1.00 82.31 113 ASP A CA 1
ATOM 928 C C . ASP A 1 113 ? -19.158 -15.172 25.144 1.00 82.31 113 ASP A C 1
ATOM 930 O O . ASP A 1 113 ? -20.379 -15.032 25.105 1.00 82.31 113 ASP A O 1
ATOM 934 N N . VAL A 1 114 ? -18.326 -14.196 24.767 1.00 75.81 114 VAL A N 1
ATOM 935 C CA . VAL A 1 114 ? -18.774 -12.872 24.299 1.00 75.81 114 VAL A CA 1
ATOM 936 C C . VAL A 1 114 ? -19.436 -12.966 22.916 1.00 75.81 114 VAL A C 1
ATOM 938 O O . VAL A 1 114 ? -20.328 -12.179 22.600 1.00 75.81 114 VAL A O 1
ATOM 941 N N . LEU A 1 115 ? -19.088 -13.966 22.091 1.00 67.38 115 LEU A N 1
ATOM 942 C CA . LEU A 1 115 ? -19.758 -14.188 20.799 1.00 67.38 115 LEU A CA 1
ATOM 943 C C . LEU A 1 115 ? -21.249 -14.514 20.967 1.00 67.38 115 LEU A C 1
ATOM 945 O O . LEU A 1 115 ? -22.044 -14.147 20.103 1.00 67.38 115 LEU A O 1
ATOM 949 N N . LYS A 1 116 ? -21.636 -15.152 22.081 1.00 70.88 116 LYS A N 1
ATOM 950 C CA . LYS A 1 116 ? -23.039 -15.487 22.377 1.00 70.88 116 LYS A CA 1
ATOM 951 C C . LYS A 1 116 ? -23.887 -14.251 22.691 1.00 70.88 116 LYS A C 1
ATOM 953 O O . LYS A 1 116 ? -25.087 -14.289 22.464 1.00 70.88 116 LYS A O 1
ATOM 958 N N . GLU A 1 117 ? -23.279 -13.167 23.178 1.00 69.56 117 GLU A N 1
ATOM 959 C CA . GLU A 1 117 ? -23.969 -11.891 23.424 1.00 69.56 117 GLU A CA 1
ATOM 960 C C . GLU A 1 117 ? -24.043 -11.000 22.175 1.00 69.56 117 GLU A C 1
ATOM 962 O O . GLU A 1 117 ? -24.990 -10.231 22.025 1.00 69.56 117 GLU A O 1
ATOM 967 N N . ILE A 1 118 ? -23.055 -11.083 21.274 1.00 67.31 118 ILE A N 1
ATOM 968 C CA . ILE A 1 118 ? -23.016 -10.270 20.043 1.00 67.31 118 ILE A CA 1
ATOM 969 C C . ILE A 1 118 ? -23.900 -10.871 18.942 1.00 67.31 118 ILE A C 1
ATOM 971 O O . ILE A 1 118 ? -24.407 -10.136 18.091 1.00 67.31 118 ILE A O 1
ATOM 975 N N . ALA A 1 119 ? -24.100 -12.191 18.947 1.00 62.66 119 ALA A N 1
ATOM 976 C CA . ALA A 1 119 ? -25.051 -12.859 18.071 1.00 62.66 119 ALA A CA 1
ATOM 977 C C . ALA A 1 119 ? -26.485 -12.475 18.471 1.00 62.66 119 ALA A C 1
ATOM 979 O O . ALA A 1 119 ? -27.163 -13.192 19.204 1.00 62.66 119 ALA A O 1
ATOM 980 N N . SER A 1 120 ? -26.941 -11.314 17.995 1.00 58.06 120 SER A N 1
ATOM 981 C CA . SER A 1 120 ? -28.347 -10.932 18.075 1.00 58.06 120 SER A CA 1
ATOM 982 C C . SER A 1 120 ? -29.194 -12.058 17.464 1.00 58.06 120 SER A C 1
ATOM 984 O O . SER A 1 120 ? -28.883 -12.493 16.350 1.00 58.06 120 SER A O 1
ATOM 986 N N . PRO A 1 121 ? -30.273 -12.510 18.125 1.00 56.41 121 PRO A N 1
ATOM 987 C CA . PRO A 1 121 ? -31.135 -13.583 17.622 1.00 56.41 121 PRO A CA 1
ATOM 988 C C . PRO A 1 121 ? -31.893 -13.242 16.320 1.00 56.41 121 PRO A C 1
ATOM 990 O O . PRO A 1 121 ? -32.601 -14.094 15.800 1.00 56.41 121 PRO A O 1
ATOM 993 N N . GLU A 1 122 ? -31.740 -12.030 15.775 1.00 58.09 122 GLU A N 1
ATOM 994 C CA . GLU A 1 122 ? -32.426 -11.544 14.565 1.00 58.09 122 GLU A CA 1
ATOM 995 C C . GLU A 1 122 ? -31.628 -11.690 13.261 1.00 58.09 122 GLU A C 1
ATOM 997 O O . GLU A 1 122 ? -32.133 -11.345 12.194 1.00 58.09 122 GLU A O 1
ATOM 1002 N N . LEU A 1 123 ? -30.401 -12.222 13.291 1.00 51.56 123 LEU A N 1
ATOM 1003 C CA . LE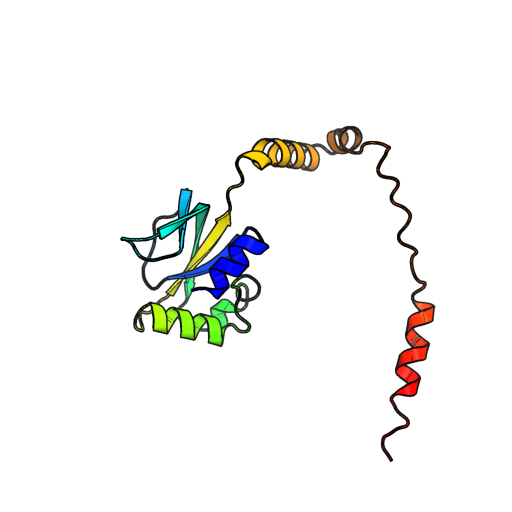U A 1 123 ? -29.797 -12.737 12.060 1.00 51.56 123 LEU A CA 1
ATOM 1004 C C . LEU A 1 123 ? -30.430 -14.100 11.765 1.00 51.56 123 LEU A C 1
ATOM 1006 O O . LEU A 1 123 ? -29.810 -15.145 11.958 1.00 51.56 123 LEU A O 1
ATOM 1010 N N . GLU A 1 124 ? -31.682 -14.075 11.294 1.00 53.44 124 GLU A N 1
ATOM 1011 C CA . GLU A 1 124 ? -32.213 -15.137 10.450 1.00 53.44 124 GLU A CA 1
ATOM 1012 C C . GLU A 1 124 ? -31.275 -15.209 9.248 1.00 53.44 124 GLU A C 1
ATOM 1014 O O . GLU A 1 124 ? -31.366 -14.453 8.280 1.00 53.44 124 GLU A O 1
ATOM 1019 N N . ILE A 1 125 ? -30.274 -16.079 9.357 1.00 56.69 125 ILE A N 1
ATOM 1020 C CA . ILE A 1 125 ? -29.547 -16.574 8.206 1.00 56.69 125 ILE A CA 1
ATOM 1021 C C . ILE A 1 125 ? -30.607 -17.373 7.463 1.00 56.69 125 ILE A C 1
ATOM 1023 O O . ILE A 1 125 ? -30.747 -18.572 7.699 1.00 56.69 125 ILE A O 1
ATOM 1027 N N . ASP A 1 126 ? -31.396 -16.686 6.632 1.00 55.59 126 ASP A N 1
ATOM 1028 C CA . ASP A 1 126 ? -32.155 -17.307 5.562 1.00 55.59 126 ASP A CA 1
ATOM 1029 C C . ASP A 1 126 ? -31.146 -18.196 4.870 1.00 55.59 126 ASP A C 1
ATOM 1031 O O . ASP A 1 126 ? -30.201 -17.725 4.229 1.00 55.59 126 ASP A O 1
ATOM 1035 N N . SER A 1 127 ? -31.266 -19.485 5.170 1.00 58.97 127 SER A N 1
ATOM 1036 C CA . SER A 1 127 ? -30.344 -20.520 4.769 1.00 58.97 127 SER A CA 1
ATOM 1037 C C . SER A 1 127 ? -30.085 -20.303 3.295 1.00 58.97 127 SER A C 1
ATOM 1039 O O . SER A 1 127 ? -30.996 -20.492 2.486 1.00 58.97 127 SER A O 1
ATOM 1041 N N . ILE A 1 128 ? -28.875 -19.835 2.966 1.00 56.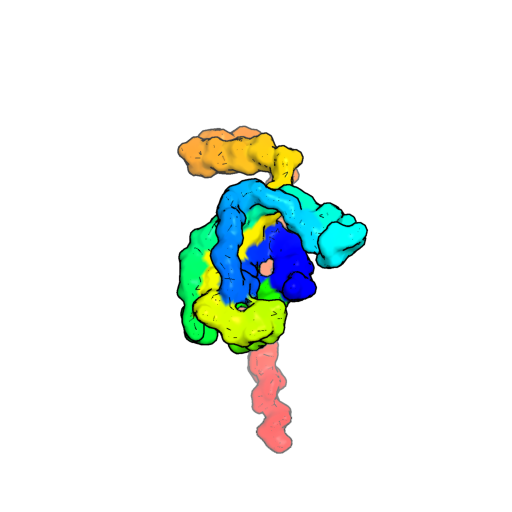06 128 ILE A N 1
ATOM 1042 C CA . ILE A 1 128 ? -28.392 -19.759 1.595 1.00 56.06 128 ILE A CA 1
ATOM 1043 C C . ILE A 1 128 ? -28.702 -21.132 1.047 1.00 56.06 128 ILE A C 1
ATOM 1045 O O . ILE A 1 128 ? -28.138 -22.116 1.529 1.00 56.06 128 ILE A O 1
ATOM 1049 N N . ALA A 1 129 ? -29.689 -21.196 0.152 1.00 56.84 129 ALA A N 1
ATOM 1050 C CA . ALA A 1 129 ? -30.130 -22.436 -0.434 1.00 56.84 129 ALA A CA 1
ATOM 1051 C C . ALA A 1 129 ? -28.871 -23.075 -1.008 1.00 56.84 129 ALA A C 1
ATOM 1053 O O . ALA A 1 129 ? -28.311 -22.584 -1.990 1.00 56.84 129 ALA A O 1
ATOM 1054 N N . LEU A 1 130 ? -28.375 -24.100 -0.315 1.00 54.53 130 LEU A N 1
ATOM 1055 C CA . LEU A 1 130 ? -27.306 -24.960 -0.773 1.00 54.53 130 LEU A CA 1
ATOM 1056 C C . LEU A 1 130 ? -27.842 -25.542 -2.067 1.00 54.53 130 LEU A C 1
ATOM 1058 O O . LEU A 1 130 ? -28.624 -26.487 -2.047 1.00 54.53 130 LEU A O 1
ATOM 1062 N N . ILE A 1 131 ? -27.501 -24.909 -3.190 1.00 59.31 131 ILE A N 1
ATOM 1063 C CA . ILE A 1 131 ? -27.734 -25.478 -4.505 1.00 59.31 131 ILE A CA 1
ATOM 1064 C C . ILE A 1 131 ? -26.971 -26.802 -4.454 1.00 59.31 131 ILE A C 1
ATOM 1066 O O . ILE A 1 131 ? -25.746 -26.770 -4.301 1.00 59.31 131 ILE A O 1
ATOM 1070 N N . PRO A 1 132 ? -27.658 -27.957 -4.505 1.00 61.12 132 PRO A N 1
ATOM 1071 C CA . PRO A 1 132 ? -26.977 -29.236 -4.475 1.00 61.12 132 PRO A CA 1
ATOM 1072 C C . PRO A 1 132 ? -25.986 -29.258 -5.637 1.00 61.12 132 PRO A C 1
ATOM 1074 O O . PRO A 1 132 ? -26.359 -28.950 -6.775 1.00 61.12 132 PRO A O 1
ATOM 1077 N N . ALA A 1 133 ? -24.729 -29.600 -5.348 1.00 59.84 133 ALA A N 1
ATOM 1078 C CA . ALA A 1 133 ? -23.640 -29.647 -6.326 1.00 59.84 133 ALA A CA 1
ATOM 1079 C C . ALA A 1 133 ? -23.980 -30.508 -7.564 1.00 59.84 133 ALA A C 1
ATOM 1081 O O . ALA A 1 133 ? -23.418 -30.318 -8.640 1.00 59.84 133 ALA A O 1
ATOM 1082 N N . GLU A 1 134 ? -24.969 -31.392 -7.439 1.00 58.59 134 GLU A N 1
ATOM 1083 C CA . GLU A 1 134 ? -25.492 -32.268 -8.486 1.00 58.59 134 GLU A CA 1
ATOM 1084 C C . GLU A 1 134 ? -26.081 -31.522 -9.698 1.00 58.59 134 GLU A C 1
ATOM 1086 O O . GLU A 1 134 ? -26.108 -32.081 -10.789 1.00 58.59 134 GLU A O 1
ATOM 1091 N N . LYS A 1 135 ? -26.492 -30.248 -9.575 1.00 55.62 135 LYS A N 1
ATOM 1092 C CA . LYS A 1 135 ? -27.020 -29.471 -10.719 1.00 55.62 135 LYS A CA 1
ATOM 1093 C C . LYS A 1 135 ? -25.964 -28.750 -11.566 1.00 55.62 135 LYS A C 1
ATOM 1095 O O . LYS A 1 135 ? -26.337 -28.102 -12.545 1.00 55.62 135 LYS A O 1
ATOM 1100 N N . MET A 1 136 ? -24.674 -28.829 -11.227 1.00 56.97 136 MET A N 1
ATOM 1101 C CA . MET A 1 136 ? -23.618 -28.179 -12.021 1.00 56.97 136 MET A CA 1
ATOM 1102 C C . MET A 1 136 ? -22.957 -29.083 -13.070 1.00 56.97 136 MET A C 1
ATOM 1104 O O . MET A 1 136 ? -22.410 -28.549 -14.032 1.00 56.97 136 MET A O 1
ATOM 1108 N N . LEU A 1 137 ? -23.068 -30.413 -12.968 1.00 56.53 137 LEU A N 1
ATOM 1109 C CA . LEU A 1 137 ? -22.399 -31.315 -13.918 1.00 56.53 137 LEU A CA 1
ATOM 1110 C C . LEU A 1 137 ? -23.059 -31.405 -15.307 1.00 56.53 137 LEU A C 1
ATOM 1112 O O . LEU A 1 137 ? -22.385 -31.760 -16.268 1.00 56.53 137 LEU A O 1
ATOM 1116 N N . ASP A 1 138 ? -24.330 -31.025 -15.464 1.00 56.94 138 ASP A N 1
ATOM 1117 C CA . ASP A 1 138 ? -25.031 -31.157 -16.757 1.00 56.94 138 ASP A CA 1
ATOM 1118 C C . ASP A 1 138 ? -24.715 -30.039 -17.771 1.00 56.94 138 ASP A C 1
ATOM 1120 O O . ASP A 1 138 ? -25.084 -30.128 -18.944 1.00 56.94 138 ASP A O 1
ATOM 1124 N N . LYS A 1 139 ? -24.037 -28.959 -17.354 1.00 53.97 139 LYS A N 1
ATOM 1125 C CA . LYS A 1 139 ? -23.716 -27.838 -18.257 1.00 53.97 139 LYS A CA 1
ATOM 1126 C C . LYS A 1 139 ? -22.375 -27.968 -18.975 1.00 53.97 139 LYS A C 1
ATOM 1128 O O . LYS A 1 139 ? -22.226 -27.362 -20.033 1.00 53.97 139 LYS A O 1
ATOM 1133 N N . GLU A 1 140 ? -21.435 -28.760 -18.464 1.00 53.88 140 GLU A N 1
ATOM 1134 C CA . GLU A 1 140 ? -20.128 -28.934 -19.116 1.00 53.88 140 GLU A CA 1
ATOM 1135 C C . GLU A 1 140 ? -20.160 -29.963 -20.257 1.00 53.88 140 GLU A C 1
ATOM 1137 O O . GLU A 1 140 ? -19.361 -29.868 -21.185 1.00 53.88 140 GLU A O 1
ATOM 1142 N N . ALA A 1 141 ? -21.147 -30.866 -20.281 1.00 55.50 141 ALA A N 1
ATOM 1143 C CA . ALA A 1 141 ? -21.283 -31.878 -21.332 1.00 55.50 141 ALA A CA 1
ATOM 1144 C C . ALA A 1 141 ? -21.782 -31.337 -22.691 1.00 55.50 141 ALA A C 1
ATOM 1146 O O . ALA A 1 141 ? -21.761 -32.063 -23.678 1.00 55.50 141 ALA A O 1
ATOM 1147 N N . ARG A 1 142 ? -22.228 -30.073 -22.783 1.00 54.03 142 ARG A N 1
ATOM 1148 C CA . ARG A 1 142 ? -22.779 -29.495 -24.031 1.00 54.03 142 ARG A CA 1
ATOM 1149 C C . ARG A 1 142 ? -21.809 -28.637 -24.845 1.00 54.03 142 ARG A C 1
ATOM 1151 O O . ARG A 1 142 ? -22.191 -28.158 -25.907 1.00 54.03 142 ARG A O 1
ATOM 1158 N N . ILE A 1 143 ? -20.580 -28.415 -24.378 1.00 54.41 143 ILE A N 1
ATOM 1159 C CA . ILE A 1 143 ? -19.609 -27.560 -25.093 1.00 54.41 143 ILE A CA 1
ATOM 1160 C C . ILE A 1 143 ? -18.669 -28.389 -25.990 1.00 54.41 143 ILE A C 1
ATOM 1162 O O . ILE A 1 143 ? -17.993 -27.837 -26.853 1.00 54.41 143 ILE A O 1
ATOM 1166 N N . THR A 1 144 ? -18.668 -29.718 -25.870 1.00 54.25 144 THR A N 1
ATOM 1167 C CA . THR A 1 144 ? -17.746 -30.590 -26.618 1.00 54.25 144 THR A CA 1
ATOM 1168 C C . THR A 1 144 ? -18.245 -31.013 -28.010 1.00 54.25 144 THR A C 1
ATOM 1170 O O . THR A 1 144 ? -17.475 -31.610 -28.749 1.00 54.25 144 THR A O 1
ATOM 1173 N N . GLU A 1 145 ? -19.477 -30.679 -28.415 1.00 53.00 145 GLU A N 1
ATOM 1174 C CA . GLU A 1 145 ? -20.056 -31.111 -29.709 1.00 53.00 145 GLU A CA 1
ATOM 1175 C C . GLU A 1 145 ? -20.040 -30.043 -30.828 1.00 53.00 145 GLU A C 1
ATOM 1177 O O . GLU A 1 145 ? -20.669 -30.235 -31.862 1.00 53.00 145 GLU A O 1
ATOM 1182 N N . VAL A 1 146 ? -19.335 -28.912 -30.673 1.00 52.69 146 VAL A N 1
ATOM 1183 C CA . VAL A 1 146 ? -19.306 -27.833 -31.700 1.00 52.69 146 VAL A CA 1
ATOM 1184 C C . VAL A 1 146 ? -17.903 -27.613 -32.287 1.00 52.69 146 VAL A C 1
ATOM 1186 O O . VAL A 1 146 ? -17.542 -26.506 -32.679 1.00 52.69 146 VAL A O 1
ATOM 1189 N N . ILE A 1 147 ? -17.081 -28.663 -32.341 1.00 51.62 147 ILE A N 1
ATOM 1190 C CA . ILE A 1 147 ? -15.802 -28.646 -33.065 1.00 51.62 147 ILE A CA 1
ATOM 1191 C C . ILE A 1 147 ? -15.724 -29.896 -33.951 1.00 51.62 147 ILE A C 1
ATOM 1193 O O . ILE A 1 147 ? -14.998 -30.836 -33.646 1.00 51.62 147 ILE A O 1
ATOM 1197 N N . GLU A 1 148 ? -16.487 -29.886 -35.041 1.00 47.75 148 GLU A N 1
ATOM 1198 C CA . GLU A 1 148 ? -16.176 -30.609 -36.284 1.00 47.75 148 GLU A CA 1
ATOM 1199 C C . GLU A 1 148 ? -16.332 -29.650 -37.468 1.00 47.75 148 GLU A C 1
ATOM 1201 O O . GLU A 1 148 ? -17.306 -28.858 -37.468 1.00 47.75 148 GLU A O 1
#

Radius of gyration: 22.4 Å; chains: 1; bounding box: 49×55×62 Å

Sequence (148 aa):
MKEAREYLLKHGFVFTLRGNMRRTGKDIAVQGSYKKHKNLGKVNIEFTGEISYVHQLNPWYMHSGFDSPKAWFDTATKMHKGKLPLYLFRVDMIYPEMEPALKKMKEAIENPDVLKEIASPELEIDSIALIPAEKMLDKEARITEVIE